Protein AF-A0ABD5MB05-F1 (afdb_monomer_lite)

Organism: NCBI:txid2996466

Radius of gyration: 17.85 Å; chains: 1; bounding box: 39×21×50 Å

Structure (mmCIF, N/CA/C/O backbone):
data_AF-A0ABD5MB05-F1
#
_entry.id   AF-A0ABD5MB05-F1
#
loop_
_atom_site.group_PDB
_atom_site.id
_atom_site.type_symbol
_atom_site.label_atom_id
_atom_site.label_alt_id
_atom_site.label_comp_id
_atom_site.label_asym_id
_atom_site.label_entity_id
_atom_site.label_seq_id
_atom_site.pdbx_PDB_ins_code
_atom_site.Cartn_x
_atom_site.Cartn_y
_atom_site.Cartn_z
_atom_site.occupancy
_atom_site.B_iso_or_equiv
_atom_site.auth_seq_id
_atom_site.auth_comp_id
_atom_site.auth_asym_id
_atom_site.auth_atom_id
_atom_site.pdbx_PDB_model_num
ATOM 1 N N . MET A 1 1 ? 21.425 -4.721 -29.303 1.00 57.09 1 MET A N 1
ATOM 2 C CA . MET A 1 1 ? 20.110 -4.658 -28.638 1.00 57.09 1 MET A CA 1
ATOM 3 C C . MET A 1 1 ? 20.126 -5.679 -27.516 1.00 57.09 1 MET A C 1
ATOM 5 O O . MET A 1 1 ? 20.465 -6.827 -27.804 1.00 57.09 1 MET A O 1
ATOM 9 N N . PRO A 1 2 ? 19.896 -5.276 -26.257 1.00 70.06 2 PRO A N 1
ATOM 10 C CA . PRO A 1 2 ? 19.718 -6.237 -25.181 1.00 70.06 2 PRO A CA 1
ATOM 11 C C . PRO A 1 2 ? 18.566 -7.188 -25.523 1.00 70.06 2 PRO A C 1
ATOM 13 O O . PRO A 1 2 ? 17.655 -6.850 -26.274 1.00 70.06 2 PRO A O 1
ATOM 16 N N . SER A 1 3 ? 18.645 -8.422 -25.034 1.00 88.00 3 SER A N 1
ATOM 17 C CA . SER A 1 3 ? 17.539 -9.361 -25.212 1.00 88.00 3 SER A CA 1
ATOM 18 C C . SER A 1 3 ? 16.378 -8.963 -24.299 1.00 88.00 3 SER A C 1
ATOM 20 O O . SER A 1 3 ? 16.622 -8.496 -23.185 1.00 88.00 3 SER A O 1
ATOM 22 N N . LEU A 1 4 ? 15.137 -9.255 -24.702 1.00 83.56 4 LEU A N 1
ATOM 23 C CA . LEU A 1 4 ? 13.946 -9.100 -23.849 1.00 83.56 4 LEU A CA 1
ATOM 24 C C . LEU A 1 4 ? 14.152 -9.704 -22.452 1.00 83.56 4 LEU A C 1
ATOM 26 O O . LEU A 1 4 ? 13.722 -9.146 -21.448 1.00 83.56 4 LEU A O 1
ATOM 30 N N . ARG A 1 5 ? 14.869 -10.831 -22.360 1.00 81.81 5 ARG A N 1
ATOM 31 C CA . ARG A 1 5 ? 15.203 -11.472 -21.082 1.00 81.81 5 ARG A CA 1
ATOM 32 C C . ARG A 1 5 ? 16.089 -10.586 -20.200 1.00 81.81 5 ARG A C 1
ATOM 34 O O . ARG A 1 5 ? 15.896 -10.566 -18.990 1.00 81.81 5 ARG A O 1
ATOM 41 N N . THR A 1 6 ? 17.051 -9.880 -20.785 1.00 85.56 6 THR A N 1
ATOM 42 C CA . THR A 1 6 ? 17.965 -8.977 -20.072 1.00 85.56 6 THR A CA 1
ATOM 43 C C . THR A 1 6 ? 17.227 -7.742 -19.555 1.00 85.56 6 THR A C 1
ATOM 45 O O . THR A 1 6 ? 17.410 -7.379 -18.397 1.00 85.56 6 THR A O 1
ATOM 48 N N . GLU A 1 7 ? 16.348 -7.155 -20.370 1.00 84.56 7 GLU A N 1
ATOM 49 C CA . GLU A 1 7 ? 15.513 -6.010 -19.977 1.00 84.56 7 GLU A CA 1
ATOM 50 C C . GLU A 1 7 ? 14.528 -6.392 -18.866 1.00 84.56 7 GLU A C 1
ATOM 52 O O . GLU A 1 7 ? 14.460 -5.734 -17.829 1.00 84.56 7 GLU A O 1
ATOM 57 N N . THR A 1 8 ? 13.843 -7.530 -19.020 1.00 85.25 8 THR A N 1
ATOM 58 C CA . THR A 1 8 ? 12.905 -8.033 -18.004 1.00 85.25 8 THR A CA 1
ATOM 59 C C . THR A 1 8 ? 13.623 -8.337 -16.687 1.00 85.25 8 THR A C 1
ATOM 61 O O . THR A 1 8 ? 13.110 -8.028 -15.615 1.00 85.25 8 THR A O 1
ATOM 64 N N . ALA A 1 9 ? 14.826 -8.921 -16.740 1.00 87.06 9 ALA A N 1
ATOM 65 C CA . ALA A 1 9 ? 15.613 -9.207 -15.542 1.00 87.06 9 ALA A CA 1
ATOM 66 C C . ALA A 1 9 ? 16.039 -7.928 -14.800 1.00 87.06 9 ALA A C 1
ATOM 68 O O . ALA A 1 9 ? 16.036 -7.923 -13.568 1.00 87.06 9 ALA A O 1
ATOM 69 N N . GLY A 1 10 ? 16.363 -6.854 -15.529 1.00 84.75 10 GLY A N 1
ATOM 70 C CA . GLY A 1 10 ? 16.618 -5.532 -14.950 1.00 84.75 10 GLY A CA 1
ATOM 71 C C . GLY A 1 10 ? 15.381 -4.979 -14.242 1.00 84.75 10 GLY A C 1
ATOM 72 O O . GLY A 1 10 ? 15.426 -4.718 -13.043 1.00 84.75 10 GLY A O 1
ATOM 73 N N . ALA A 1 11 ? 14.245 -4.940 -14.943 1.00 84.75 11 ALA A N 1
ATOM 74 C CA . ALA A 1 11 ? 12.983 -4.451 -14.388 1.00 84.75 11 ALA A CA 1
ATOM 75 C C . ALA A 1 11 ? 12.550 -5.216 -13.123 1.00 84.75 11 ALA A C 1
ATOM 77 O O . ALA A 1 11 ? 12.140 -4.615 -12.129 1.00 84.75 11 ALA A O 1
ATOM 78 N N . VAL A 1 12 ? 12.681 -6.547 -13.124 1.00 86.62 12 VAL A N 1
ATOM 79 C CA . VAL A 1 12 ? 12.382 -7.381 -11.950 1.00 86.62 12 VAL A CA 1
ATOM 80 C C . VAL A 1 12 ? 13.321 -7.047 -10.794 1.00 86.62 12 VAL A C 1
ATOM 82 O O . VAL A 1 12 ? 12.862 -6.878 -9.665 1.00 86.62 12 VAL A O 1
ATOM 85 N N . ARG A 1 13 ? 14.626 -6.923 -11.052 1.00 88.69 13 ARG A N 1
ATOM 86 C CA . ARG A 1 13 ? 15.617 -6.599 -10.018 1.00 88.69 13 ARG A CA 1
ATOM 87 C C . ARG A 1 13 ? 15.335 -5.254 -9.347 1.00 88.69 13 ARG A C 1
ATOM 89 O O . ARG A 1 13 ? 15.547 -5.139 -8.142 1.00 88.69 13 ARG A O 1
ATOM 96 N N . ASP A 1 14 ? 14.825 -4.288 -10.101 1.00 86.94 14 ASP A N 1
ATOM 97 C CA . ASP A 1 14 ? 14.518 -2.949 -9.598 1.00 86.94 14 ASP A CA 1
ATOM 98 C C . ASP A 1 14 ? 13.171 -2.886 -8.860 1.00 86.94 14 ASP A C 1
ATOM 100 O O . ASP A 1 14 ? 13.036 -2.169 -7.866 1.00 86.94 14 ASP A O 1
ATOM 104 N N . ALA A 1 15 ? 12.176 -3.663 -9.302 1.00 88.75 15 ALA A N 1
ATOM 105 C CA . ALA A 1 15 ? 10.843 -3.682 -8.701 1.00 88.75 15 ALA A CA 1
ATOM 106 C C . ALA A 1 15 ? 10.752 -4.558 -7.438 1.00 88.75 15 ALA A C 1
ATOM 108 O O . ALA A 1 15 ? 10.041 -4.214 -6.493 1.00 88.75 15 ALA A O 1
ATOM 109 N N . VAL A 1 16 ? 11.463 -5.691 -7.391 1.00 94.06 16 VAL A N 1
ATOM 110 C CA . VAL A 1 16 ? 11.352 -6.682 -6.301 1.00 94.06 16 VAL A CA 1
ATOM 111 C C . VAL A 1 16 ? 11.605 -6.089 -4.907 1.00 94.06 16 VAL A C 1
ATOM 113 O O . VAL A 1 16 ? 10.783 -6.341 -4.023 1.00 94.06 16 VAL A O 1
ATOM 116 N N . PRO A 1 17 ? 12.661 -5.287 -4.663 1.00 93.12 17 PRO A N 1
ATOM 117 C CA . PRO A 1 17 ? 12.894 -4.700 -3.344 1.00 93.12 17 PRO A CA 1
ATOM 118 C C . PRO A 1 17 ? 11.736 -3.807 -2.892 1.00 93.12 17 PRO A C 1
ATOM 120 O O . PRO A 1 17 ? 11.325 -3.854 -1.734 1.00 93.12 17 PRO A O 1
ATOM 123 N N . PHE A 1 18 ? 11.171 -3.028 -3.817 1.00 90.94 18 PHE A N 1
ATOM 124 C CA . PHE A 1 18 ? 10.027 -2.171 -3.534 1.00 90.94 18 PHE A CA 1
ATOM 125 C C . PHE A 1 18 ? 8.773 -2.993 -3.202 1.00 90.94 18 PHE A C 1
ATOM 127 O O . PHE A 1 18 ? 8.111 -2.731 -2.197 1.00 90.94 18 PHE A O 1
ATOM 134 N N . LEU A 1 19 ? 8.481 -4.030 -3.993 1.00 92.50 19 LEU A N 1
ATOM 135 C CA . LEU A 1 19 ? 7.357 -4.934 -3.741 1.00 92.50 19 LEU A CA 1
ATOM 136 C C . LEU A 1 19 ? 7.493 -5.668 -2.401 1.00 92.50 19 LEU A C 1
ATOM 138 O O . LEU A 1 19 ? 6.501 -5.829 -1.693 1.00 92.50 1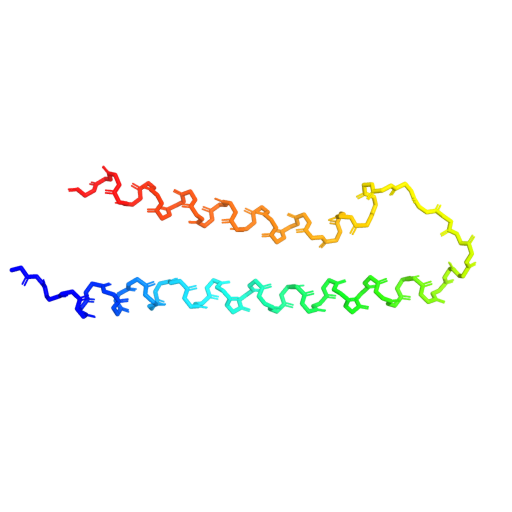9 LEU A O 1
ATOM 142 N N . ALA A 1 20 ? 8.709 -6.062 -2.017 1.00 95.56 20 ALA A N 1
ATOM 143 C CA . ALA A 1 20 ? 8.970 -6.673 -0.718 1.00 95.56 20 ALA A CA 1
ATOM 144 C C . ALA A 1 20 ? 8.647 -5.708 0.435 1.00 95.56 20 ALA A C 1
ATOM 146 O O . ALA A 1 20 ? 7.955 -6.091 1.377 1.00 95.56 20 ALA A O 1
ATOM 147 N N . ILE A 1 21 ? 9.077 -4.444 0.339 1.00 93.38 21 ILE A N 1
ATOM 148 C CA . ILE A 1 21 ? 8.756 -3.407 1.333 1.00 93.38 21 ILE A CA 1
ATOM 149 C C . ILE A 1 21 ? 7.241 -3.175 1.405 1.00 93.38 21 ILE A C 1
ATOM 151 O O . ILE A 1 21 ? 6.680 -3.116 2.498 1.00 93.38 21 ILE A O 1
ATOM 155 N N . MET A 1 22 ? 6.566 -3.097 0.256 1.00 93.69 22 MET A N 1
ATOM 156 C CA . MET A 1 22 ? 5.111 -2.938 0.187 1.00 93.69 22 MET A CA 1
ATOM 157 C C . MET A 1 22 ? 4.363 -4.100 0.836 1.00 93.69 22 MET A C 1
ATOM 159 O O . MET A 1 22 ? 3.393 -3.875 1.559 1.00 93.69 22 MET A O 1
ATOM 163 N N . LEU A 1 23 ? 4.816 -5.333 0.611 1.00 95.00 23 LEU A N 1
ATOM 164 C CA . LEU A 1 23 ? 4.221 -6.515 1.223 1.00 95.00 23 LEU A CA 1
ATOM 165 C C . LEU A 1 23 ? 4.401 -6.503 2.745 1.00 95.00 23 LEU A C 1
ATOM 167 O O . LEU A 1 23 ? 3.444 -6.752 3.474 1.00 95.00 23 LEU A O 1
ATOM 171 N N . VAL A 1 24 ? 5.602 -6.168 3.227 1.00 96.12 24 VAL A N 1
ATOM 172 C CA . VAL A 1 24 ? 5.869 -6.026 4.666 1.00 96.12 24 VAL A CA 1
ATOM 173 C C . VAL A 1 24 ? 4.957 -4.963 5.274 1.00 96.12 24 VAL A C 1
ATOM 175 O O . VAL A 1 24 ? 4.311 -5.221 6.288 1.00 96.12 24 VAL A O 1
ATOM 178 N N . TRP A 1 25 ? 4.846 -3.798 4.633 1.00 94.88 25 TRP A N 1
ATOM 179 C CA . TRP A 1 25 ? 3.961 -2.729 5.08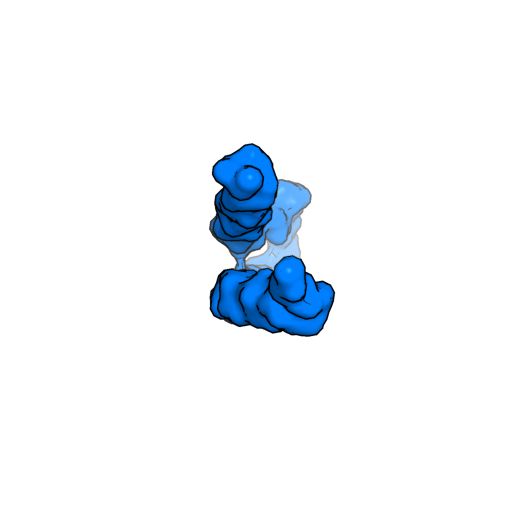6 1.00 94.88 25 TRP A CA 1
ATOM 180 C C . TRP A 1 25 ? 2.496 -3.175 5.135 1.00 94.88 25 TRP A C 1
ATOM 182 O O . TRP A 1 25 ? 1.830 -2.971 6.145 1.00 94.88 25 TRP A O 1
ATOM 192 N N . LEU A 1 26 ? 2.006 -3.834 4.081 1.00 94.06 26 LEU A N 1
ATOM 193 C CA . LEU A 1 26 ? 0.639 -4.350 4.014 1.00 94.06 26 LEU A CA 1
ATOM 194 C C . LEU A 1 26 ? 0.333 -5.291 5.186 1.00 94.06 26 LEU A C 1
ATOM 196 O O . LEU A 1 26 ? -0.694 -5.137 5.846 1.00 94.06 26 LEU A O 1
ATOM 200 N N . VAL A 1 27 ? 1.231 -6.241 5.461 1.00 96.88 27 VAL A N 1
ATOM 201 C CA . VAL A 1 27 ? 1.079 -7.193 6.569 1.00 96.88 27 VAL A CA 1
ATOM 202 C C . VAL A 1 27 ? 1.051 -6.461 7.911 1.00 96.88 27 VAL A C 1
ATOM 204 O O . VAL A 1 27 ? 0.166 -6.717 8.725 1.00 96.88 27 VAL A O 1
ATOM 207 N N . VAL A 1 28 ? 1.967 -5.516 8.134 1.00 95.62 28 VAL A N 1
ATOM 208 C CA . VAL A 1 28 ? 2.011 -4.724 9.373 1.00 95.62 28 VAL A CA 1
ATOM 209 C C . VAL A 1 28 ? 0.733 -3.903 9.552 1.00 95.62 28 VAL A C 1
ATOM 211 O O . VAL A 1 28 ? 0.134 -3.948 10.626 1.00 95.62 28 VAL A O 1
ATOM 214 N N . SER A 1 29 ? 0.267 -3.205 8.512 1.00 94.44 29 SER A N 1
ATOM 215 C CA . SER A 1 29 ? -0.975 -2.427 8.560 1.00 94.44 29 SER A CA 1
ATOM 216 C C . SER A 1 29 ? -2.181 -3.303 8.889 1.00 94.44 29 SER A C 1
ATOM 218 O O . SER A 1 29 ? -2.989 -2.916 9.730 1.00 94.44 29 SER A O 1
ATOM 220 N N . LEU A 1 30 ? -2.294 -4.491 8.285 1.00 94.88 30 LEU A N 1
ATOM 221 C CA . LEU A 1 30 ? -3.382 -5.431 8.570 1.00 94.88 30 LEU A CA 1
ATOM 222 C C . LEU A 1 30 ? -3.341 -5.942 10.012 1.00 94.88 30 LEU A C 1
ATOM 224 O O . LEU A 1 30 ? -4.382 -5.998 10.662 1.00 94.88 30 LEU A O 1
ATOM 228 N N . LEU A 1 31 ? -2.155 -6.276 10.528 1.00 96.00 31 LEU A N 1
ATOM 229 C CA . LEU A 1 31 ? -1.995 -6.729 11.910 1.00 96.00 31 LEU A CA 1
ATOM 230 C C . LEU A 1 31 ? -2.385 -5.636 12.905 1.00 96.00 31 LEU A C 1
ATOM 232 O O . LEU A 1 31 ? -3.181 -5.886 13.808 1.00 96.00 31 LEU A O 1
ATOM 236 N N . LEU A 1 32 ? -1.866 -4.419 12.721 1.00 93.12 32 LEU A N 1
ATOM 237 C CA . LEU A 1 32 ? -2.173 -3.279 13.586 1.00 93.12 32 LEU A CA 1
ATOM 238 C C . LEU A 1 32 ? -3.655 -2.905 13.519 1.00 93.12 32 LEU A C 1
ATOM 240 O O . LEU A 1 32 ? -4.276 -2.657 14.551 1.00 93.12 32 LEU A O 1
ATOM 244 N N . TYR A 1 33 ? -4.230 -2.899 12.318 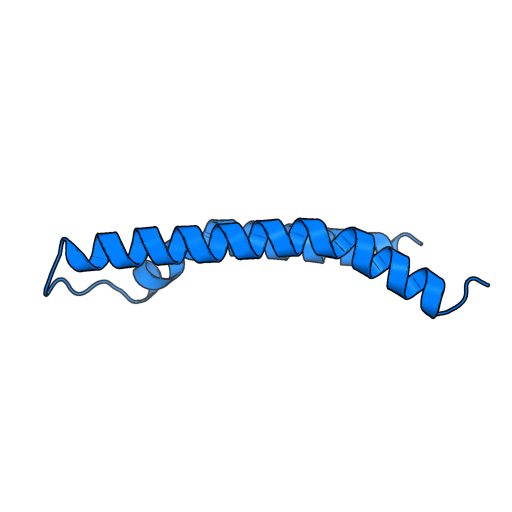1.00 91.56 33 TYR A N 1
ATOM 245 C CA . TYR A 1 33 ? -5.638 -2.587 12.114 1.00 91.56 33 TYR A CA 1
ATOM 246 C C . TYR A 1 33 ? -6.560 -3.653 12.720 1.00 91.56 33 TYR A C 1
ATOM 248 O O . TYR A 1 33 ? -7.523 -3.317 13.409 1.00 91.56 33 TYR A O 1
ATOM 256 N N . GLY A 1 34 ? -6.237 -4.936 12.537 1.00 91.00 34 GLY A N 1
ATOM 257 C CA . GLY A 1 34 ? -6.969 -6.042 13.151 1.00 91.00 34 GLY A CA 1
ATOM 258 C C . GLY A 1 34 ? -6.932 -5.975 14.678 1.00 91.00 34 GLY A C 1
ATOM 259 O O . GLY A 1 34 ? -7.976 -6.045 15.321 1.00 91.00 34 GLY A O 1
ATOM 260 N N . LEU A 1 35 ? -5.751 -5.748 15.262 1.00 94.00 35 LEU A N 1
ATOM 261 C CA . LEU A 1 35 ? -5.592 -5.525 16.704 1.00 94.00 35 LEU A CA 1
ATOM 262 C C . LEU A 1 35 ? -6.427 -4.339 17.190 1.00 94.00 35 LEU A C 1
ATOM 264 O O . LEU A 1 35 ? -7.138 -4.455 18.185 1.00 94.00 35 LEU A O 1
ATOM 268 N N . PHE A 1 36 ? -6.391 -3.218 16.472 1.00 90.00 36 PHE A N 1
ATOM 269 C CA . PHE A 1 36 ? -7.189 -2.042 16.800 1.00 90.00 36 PHE A CA 1
ATOM 270 C C . PHE A 1 36 ? -8.695 -2.350 16.816 1.00 90.00 36 PHE A C 1
ATOM 272 O O . PHE A 1 36 ? -9.371 -1.986 17.779 1.00 90.00 36 PHE A O 1
ATOM 279 N N . MET A 1 37 ? -9.211 -3.074 15.818 1.00 89.81 37 MET A N 1
ATOM 280 C CA . MET A 1 37 ? -10.619 -3.492 15.769 1.00 89.81 37 MET A CA 1
ATOM 281 C C . MET A 1 37 ? -11.009 -4.367 16.965 1.00 89.81 37 MET A C 1
ATOM 283 O O . MET A 1 37 ? -12.066 -4.159 17.559 1.00 89.81 37 MET A O 1
ATOM 287 N N . LEU A 1 38 ? -10.136 -5.292 17.377 1.00 93.00 38 LEU A N 1
ATOM 288 C CA . LEU A 1 38 ? -10.386 -6.152 18.539 1.00 93.00 38 LEU A CA 1
ATOM 289 C C . LEU A 1 38 ? -10.519 -5.363 19.852 1.00 93.00 38 LEU A C 1
ATOM 291 O O . LEU A 1 38 ? -11.244 -5.790 20.746 1.00 93.00 38 LEU A O 1
ATOM 295 N N . THR A 1 39 ? -9.863 -4.204 19.977 1.00 91.81 39 THR A N 1
ATOM 296 C CA . THR A 1 39 ? -9.949 -3.373 21.195 1.00 91.81 39 THR A CA 1
ATOM 297 C C . THR A 1 39 ? -11.246 -2.572 21.322 1.00 91.81 39 THR A C 1
ATOM 299 O O . THR A 1 39 ? -11.527 -2.046 22.399 1.00 91.81 39 THR A O 1
ATOM 302 N N . LYS A 1 40 ? -12.035 -2.444 20.247 1.00 85.38 40 LYS A N 1
ATOM 303 C CA . LYS A 1 40 ? -13.224 -1.577 20.196 1.00 85.38 40 LYS A CA 1
ATOM 304 C C . LYS A 1 40 ? -14.418 -2.282 19.541 1.00 85.38 40 LYS A C 1
ATOM 306 O O . LYS A 1 40 ? -14.864 -1.867 18.469 1.00 85.38 40 LYS A O 1
ATOM 311 N N . PRO A 1 41 ? -14.963 -3.335 20.174 1.00 85.81 41 PRO A N 1
ATOM 312 C CA . PRO A 1 41 ? -16.128 -4.026 19.639 1.00 85.81 41 PRO A CA 1
ATOM 313 C C . PRO A 1 41 ? -17.343 -3.086 19.579 1.00 85.81 41 PRO A C 1
ATOM 315 O O . PRO A 1 41 ? -17.653 -2.401 20.552 1.00 85.81 41 PRO A O 1
ATOM 318 N N . GLY A 1 42 ? -18.033 -3.059 18.435 1.00 82.50 42 GLY A N 1
ATOM 319 C CA . GLY A 1 42 ? -19.285 -2.311 18.246 1.00 82.50 42 GLY A CA 1
ATOM 320 C C . GLY A 1 42 ? -19.138 -0.825 17.900 1.00 82.50 42 GLY A C 1
ATOM 321 O O . GLY A 1 42 ? -20.146 -0.129 17.822 1.00 82.50 42 GLY A O 1
ATOM 322 N N . VAL A 1 43 ? -17.917 -0.326 17.683 1.00 88.06 43 VAL A N 1
ATOM 323 C CA . VAL A 1 43 ? -17.702 1.045 17.197 1.00 88.06 43 VAL A CA 1
ATOM 324 C C . VAL A 1 43 ? -17.744 1.062 15.673 1.00 88.06 43 VAL A C 1
ATOM 326 O O . VAL A 1 43 ? -16.896 0.459 15.016 1.00 88.06 43 VAL A O 1
ATOM 329 N N . GLU A 1 44 ? -18.705 1.790 15.109 1.00 88.75 44 GLU A N 1
ATOM 330 C CA . GLU A 1 44 ? -18.743 2.052 13.674 1.00 88.75 44 GLU A CA 1
ATOM 331 C C . GLU A 1 44 ? -17.805 3.200 13.310 1.00 88.75 44 GLU A C 1
ATOM 333 O O . GLU A 1 44 ? -17.828 4.280 13.907 1.00 88.75 44 GLU A O 1
ATOM 338 N N . TYR A 1 45 ? -16.982 2.963 12.295 1.00 85.88 45 TYR A N 1
ATOM 339 C CA . TYR A 1 45 ? -16.117 3.977 11.719 1.00 85.88 45 TYR A CA 1
ATOM 340 C C . TYR A 1 45 ? -16.646 4.423 10.357 1.00 85.88 45 TYR A C 1
ATOM 342 O O . TYR A 1 45 ? -17.194 3.607 9.612 1.00 85.88 45 TYR A O 1
ATOM 350 N N . PRO A 1 46 ? -16.445 5.696 9.984 1.00 91.75 46 PRO A N 1
ATOM 351 C CA . PRO A 1 46 ? -16.725 6.144 8.629 1.00 91.75 46 PRO A CA 1
ATOM 352 C C . PRO A 1 46 ? 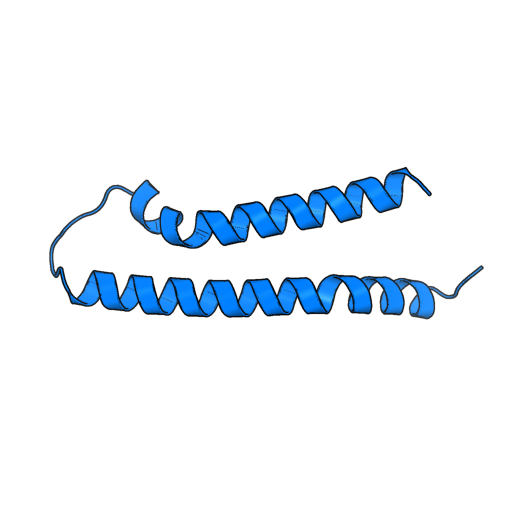-15.825 5.411 7.623 1.00 91.75 46 PRO A C 1
ATOM 354 O O . PRO A 1 46 ? -14.673 5.100 7.922 1.00 91.75 46 PRO A O 1
ATOM 357 N N . THR A 1 47 ? -16.321 5.186 6.402 1.00 88.31 47 THR A N 1
ATOM 358 C CA . THR A 1 47 ? -15.656 4.360 5.373 1.00 88.31 47 THR A CA 1
ATOM 359 C C . THR A 1 47 ? -14.198 4.753 5.096 1.00 88.31 47 THR A C 1
ATOM 361 O O . THR A 1 47 ? -13.355 3.895 4.845 1.00 88.31 47 THR A O 1
ATOM 364 N N . TRP A 1 48 ? -13.858 6.041 5.189 1.00 89.25 48 TRP A N 1
ATOM 365 C CA . TRP A 1 48 ? -12.486 6.510 4.972 1.00 89.25 48 TRP A CA 1
ATOM 366 C C . TRP A 1 48 ? -11.496 5.982 6.022 1.00 89.25 48 TRP A C 1
ATOM 368 O O . TRP A 1 48 ? -10.328 5.770 5.703 1.00 89.25 48 TRP A O 1
ATOM 378 N N . ALA A 1 49 ? -11.948 5.719 7.251 1.00 89.50 49 ALA A N 1
ATOM 379 C CA . ALA A 1 49 ? -11.097 5.266 8.348 1.00 89.50 49 ALA A CA 1
ATOM 380 C C . ALA A 1 49 ? -10.538 3.852 8.119 1.00 89.50 49 ALA A C 1
ATOM 382 O O . ALA A 1 49 ? -9.446 3.552 8.589 1.00 89.50 49 ALA A O 1
ATOM 383 N N . TYR A 1 50 ? -11.238 3.010 7.352 1.00 88.06 50 TYR A N 1
ATOM 384 C CA . TYR A 1 50 ? -10.752 1.678 6.967 1.00 88.06 50 TYR A CA 1
ATOM 385 C C . TYR A 1 50 ? -9.571 1.749 5.992 1.00 88.06 50 TYR A C 1
ATOM 387 O O . TYR A 1 50 ? -8.794 0.807 5.887 1.00 88.06 50 TYR A O 1
ATOM 395 N N . VAL A 1 51 ? -9.426 2.866 5.274 1.00 88.88 51 VAL A N 1
ATOM 396 C CA . VAL A 1 51 ? -8.421 3.028 4.216 1.00 88.88 51 VAL A CA 1
ATOM 397 C C . VAL A 1 51 ? -7.158 3.721 4.735 1.00 88.88 51 VAL A C 1
ATOM 399 O O . VAL A 1 51 ? -6.070 3.517 4.196 1.00 88.88 51 VAL A O 1
ATOM 402 N N . THR A 1 52 ? -7.260 4.504 5.815 1.00 91.50 52 THR A N 1
ATOM 403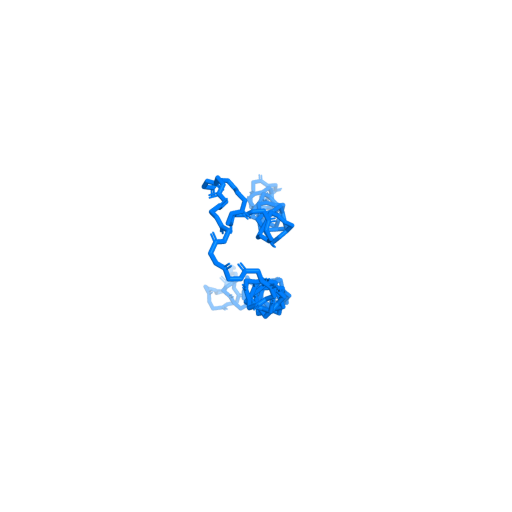 C CA . THR A 1 52 ? -6.128 5.281 6.347 1.00 91.50 52 THR A CA 1
ATOM 404 C C . THR A 1 52 ? -4.874 4.468 6.687 1.00 91.50 52 THR A C 1
ATOM 406 O O . THR A 1 52 ? -3.789 4.969 6.379 1.00 91.50 52 THR A O 1
ATOM 409 N N . PRO A 1 53 ? -4.940 3.222 7.208 1.00 91.00 53 PRO A N 1
ATOM 410 C CA . PRO A 1 53 ? -3.732 2.444 7.502 1.00 91.00 53 PRO A CA 1
ATOM 411 C C . PRO A 1 53 ? -2.906 2.100 6.252 1.00 91.00 53 PRO A C 1
ATOM 413 O O . PRO A 1 53 ? -1.722 1.770 6.353 1.00 91.00 53 PRO A O 1
ATOM 416 N N . PHE A 1 54 ? -3.521 2.171 5.069 1.00 90.56 54 PHE A N 1
ATOM 417 C CA . PHE A 1 54 ? -2.897 1.844 3.789 1.00 90.56 54 PHE A CA 1
ATOM 418 C C . PHE A 1 54 ? -2.339 3.070 3.059 1.00 90.56 54 PHE A C 1
ATOM 420 O O . PHE A 1 54 ? -1.574 2.907 2.110 1.00 90.56 54 PHE A O 1
ATOM 427 N N . VAL A 1 55 ? -2.663 4.290 3.505 1.00 92.38 55 VAL A N 1
ATOM 428 C CA . VAL A 1 55 ? -2.249 5.540 2.843 1.00 92.38 55 VAL A CA 1
ATOM 429 C C . VAL A 1 55 ? -0.730 5.641 2.658 1.00 92.38 55 VAL A C 1
ATOM 431 O O . VAL A 1 55 ? -0.311 5.938 1.540 1.00 92.38 55 VAL A O 1
ATOM 434 N N . PRO A 1 56 ? 0.125 5.340 3.658 1.00 91.38 56 PRO A N 1
ATOM 435 C CA . PRO A 1 56 ? 1.574 5.405 3.454 1.00 91.38 56 PRO A CA 1
ATOM 436 C C . PRO A 1 56 ? 2.071 4.438 2.369 1.00 91.38 56 PRO A C 1
ATOM 438 O O . PRO A 1 56 ? 2.906 4.810 1.546 1.00 91.38 56 PRO A O 1
ATOM 441 N N . GLY A 1 57 ? 1.503 3.228 2.313 1.00 90.31 57 GLY A N 1
ATOM 442 C CA . GLY A 1 57 ? 1.803 2.251 1.265 1.00 90.31 57 GLY A CA 1
ATOM 443 C C . GLY A 1 57 ? 1.360 2.733 -0.118 1.00 90.31 57 GLY A C 1
ATOM 444 O O . GLY A 1 57 ? 2.122 2.637 -1.075 1.00 90.31 57 GLY A O 1
ATOM 445 N N . LEU A 1 58 ? 0.166 3.324 -0.226 1.00 90.88 58 LEU A N 1
ATOM 446 C CA . LEU A 1 58 ? -0.318 3.911 -1.480 1.00 90.88 58 LEU A CA 1
ATOM 447 C C . LEU A 1 58 ? 0.591 5.046 -1.966 1.00 90.88 58 LEU A C 1
ATOM 449 O O . LEU A 1 58 ? 0.932 5.085 -3.144 1.00 90.88 58 LEU A O 1
ATOM 453 N N . ILE A 1 59 ? 1.040 5.928 -1.069 1.00 94.25 59 ILE A N 1
ATOM 454 C CA . ILE A 1 59 ? 1.989 7.000 -1.408 1.00 94.25 59 ILE A CA 1
ATOM 455 C C . ILE A 1 59 ? 3.305 6.409 -1.927 1.00 94.25 59 ILE A C 1
ATOM 457 O O . ILE A 1 59 ? 3.793 6.830 -2.976 1.00 94.25 59 ILE A O 1
ATOM 461 N N . GLY A 1 60 ? 3.858 5.410 -1.232 1.00 91.44 60 GLY A N 1
ATOM 462 C CA . GLY A 1 60 ? 5.067 4.712 -1.671 1.00 91.44 60 GLY A CA 1
ATOM 463 C C . GLY A 1 60 ? 4.904 4.074 -3.053 1.00 91.44 60 GLY A C 1
ATOM 464 O O . GLY A 1 60 ? 5.773 4.227 -3.909 1.00 91.44 60 GLY A O 1
ATOM 465 N N . PHE A 1 61 ? 3.763 3.425 -3.294 1.00 91.56 61 PHE A N 1
ATOM 466 C CA . PHE A 1 61 ? 3.413 2.815 -4.576 1.00 91.56 61 PHE A CA 1
ATOM 467 C C . PHE A 1 61 ? 3.333 3.828 -5.710 1.00 91.56 61 PHE A C 1
ATOM 469 O O . PHE A 1 61 ? 4.015 3.659 -6.719 1.00 91.56 61 PHE A O 1
ATOM 476 N N . PHE A 1 62 ? 2.566 4.904 -5.542 1.00 93.81 62 PHE A N 1
ATOM 477 C CA . PHE A 1 62 ? 2.452 5.926 -6.578 1.00 93.81 62 PHE A CA 1
ATOM 478 C C . PHE A 1 62 ? 3.782 6.636 -6.833 1.00 93.81 62 PHE A C 1
ATOM 480 O O . PHE A 1 62 ? 4.120 6.884 -7.987 1.00 93.81 62 PHE A O 1
ATOM 487 N N . GLY A 1 63 ? 4.573 6.902 -5.788 1.00 93.06 63 GLY A N 1
ATOM 488 C CA . GLY A 1 63 ? 5.911 7.474 -5.936 1.00 93.06 63 GLY A CA 1
ATOM 489 C C . GLY A 1 63 ? 6.855 6.564 -6.726 1.00 93.06 63 GLY A C 1
ATOM 490 O O . GLY A 1 63 ? 7.564 7.031 -7.618 1.00 93.06 63 GLY A O 1
ATOM 491 N N . HIS A 1 64 ? 6.838 5.259 -6.445 1.00 90.50 64 HIS A N 1
ATOM 492 C CA . HIS A 1 64 ? 7.639 4.284 -7.181 1.00 90.50 64 HIS A CA 1
ATOM 493 C C . HIS A 1 64 ? 7.186 4.149 -8.640 1.00 90.50 64 HIS A C 1
ATOM 495 O O . HIS A 1 64 ? 8.019 4.215 -9.542 1.00 90.50 64 HIS A O 1
ATOM 501 N N . ALA A 1 65 ? 5.878 4.030 -8.879 1.00 90.06 65 ALA A N 1
ATOM 502 C CA . ALA A 1 65 ? 5.310 3.927 -10.221 1.00 90.06 65 ALA A CA 1
ATOM 503 C C . ALA A 1 65 ? 5.606 5.177 -11.062 1.00 90.06 65 ALA A C 1
ATOM 505 O O . ALA A 1 65 ? 6.021 5.064 -12.213 1.00 90.06 65 ALA A O 1
ATOM 506 N N . LEU A 1 66 ? 5.469 6.371 -10.475 1.00 92.19 66 LEU A N 1
ATOM 507 C CA . LEU A 1 66 ? 5.821 7.625 -11.134 1.00 92.19 66 LEU A CA 1
ATOM 508 C C . LEU A 1 66 ? 7.313 7.670 -11.479 1.00 92.19 66 LEU A C 1
ATOM 510 O O . LEU A 1 66 ? 7.669 8.037 -12.595 1.00 92.19 66 LEU A O 1
ATOM 514 N N . ARG A 1 67 ? 8.190 7.256 -10.556 1.00 89.50 67 ARG A N 1
ATOM 515 C CA . ARG A 1 67 ? 9.634 7.183 -10.817 1.00 89.50 67 ARG A CA 1
ATOM 516 C C . ARG A 1 67 ? 9.956 6.242 -11.980 1.00 89.50 67 ARG A C 1
ATOM 518 O O . ARG A 1 67 ? 10.778 6.600 -12.816 1.00 89.50 67 ARG A O 1
ATOM 525 N N . GLN A 1 68 ? 9.324 5.070 -12.041 1.00 86.94 68 GLN A N 1
ATOM 526 C CA . GLN A 1 68 ? 9.507 4.130 -13.151 1.00 86.94 68 GLN A CA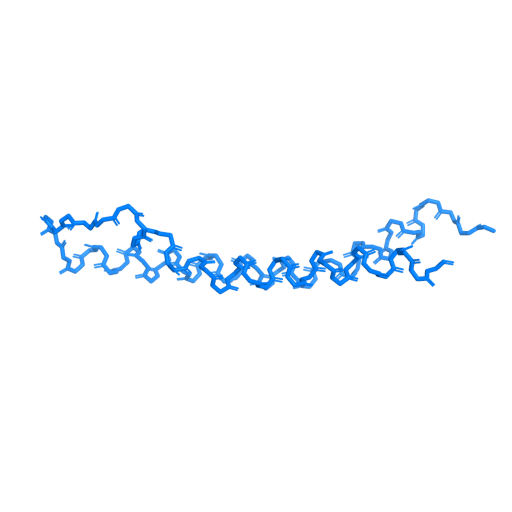 1
ATOM 527 C C . GLN A 1 68 ? 8.993 4.709 -14.474 1.00 86.94 68 GLN A C 1
ATOM 529 O O . GLN A 1 68 ? 9.698 4.649 -15.475 1.00 86.94 68 GLN A O 1
ATOM 534 N N . ALA A 1 69 ? 7.810 5.328 -14.471 1.00 87.31 69 ALA A N 1
ATOM 535 C CA . ALA A 1 69 ? 7.247 5.961 -15.661 1.00 87.31 69 ALA A CA 1
ATOM 536 C C . ALA A 1 69 ? 8.150 7.081 -16.201 1.00 87.31 69 ALA A C 1
ATOM 538 O O . ALA A 1 69 ? 8.371 7.168 -17.405 1.00 87.31 69 ALA A O 1
ATOM 539 N N . LEU A 1 70 ? 8.715 7.908 -15.316 1.00 90.44 70 LEU A N 1
ATOM 540 C CA . LEU A 1 70 ? 9.650 8.968 -15.701 1.00 90.44 70 LEU A CA 1
ATOM 541 C C . LEU A 1 70 ? 10.980 8.422 -16.231 1.00 90.44 70 LEU A C 1
ATOM 543 O O . LEU A 1 70 ? 11.536 9.012 -17.151 1.00 90.44 70 LEU A O 1
ATOM 547 N N . ALA A 1 71 ? 11.481 7.312 -15.680 1.00 83.12 71 ALA A N 1
ATOM 548 C CA . ALA A 1 71 ? 12.710 6.683 -16.161 1.00 83.12 71 ALA A CA 1
ATOM 549 C C . ALA A 1 71 ? 12.565 6.197 -17.611 1.00 83.12 71 ALA A C 1
ATOM 551 O O . ALA A 1 71 ? 13.451 6.446 -18.415 1.00 83.12 71 ALA A O 1
ATOM 552 N N . VAL A 1 72 ? 11.417 5.603 -17.956 1.00 79.94 72 VAL A N 1
ATOM 553 C CA . VAL A 1 72 ? 11.119 5.145 -19.325 1.00 79.94 72 VAL A CA 1
ATOM 554 C C . VAL A 1 72 ? 10.997 6.308 -20.321 1.00 79.94 72 VAL A C 1
ATOM 556 O O . VAL A 1 72 ? 11.334 6.146 -21.483 1.00 79.94 72 VAL A O 1
ATOM 559 N N . VAL A 1 73 ? 10.508 7.479 -19.895 1.00 74.44 73 VAL A N 1
ATOM 560 C CA . VAL A 1 73 ? 10.350 8.662 -20.772 1.00 74.44 73 VAL A CA 1
ATOM 561 C C . VAL A 1 73 ? 11.671 9.412 -20.999 1.00 74.44 73 VAL A C 1
ATOM 563 O O . VAL A 1 73 ? 11.784 10.173 -21.956 1.00 74.44 73 VAL A O 1
ATOM 566 N N . ALA A 1 74 ? 12.646 9.250 -20.103 1.00 67.31 74 ALA A N 1
ATOM 567 C CA . ALA A 1 74 ? 13.935 9.937 -20.170 1.00 67.31 74 ALA A CA 1
ATOM 568 C C . ALA A 1 74 ? 15.007 9.188 -20.991 1.00 67.31 74 ALA A C 1
ATOM 570 O O . ALA A 1 74 ? 16.063 9.770 -21.247 1.00 67.31 74 ALA A O 1
ATOM 571 N N . GLU A 1 75 ? 14.751 7.929 -21.363 1.00 55.12 75 GLU A N 1
ATOM 572 C CA . GLU A 1 75 ? 15.561 7.114 -22.287 1.00 55.12 75 GLU A CA 1
ATOM 573 C C . GLU A 1 75 ? 15.187 7.370 -23.756 1.00 55.12 75 GLU A C 1
ATOM 575 O O . GLU A 1 75 ? 16.120 7.372 -24.594 1.00 55.12 75 GLU A O 1
#

Foldseek 3Di:
DDDPVVVVVVVCVLCVVLVVVLVVLVVVLCVVVVVVCVVDPPDDDDPVVVCVSCVVSVVSVVVSVVVVVVVVVVD

pLDDT: mean 88.4, std 7.56, range [55.12, 96.88]

Secondary structure (DSSP, 8-state):
---HHHHHHHHHHHHHHHHHHHHHHHHHHHHHHHHHHHHSTT----GGGGTGGGHHHHHHHHHHHHHHHHHHHH-

Sequence (75 aa):
MPSLRTETAGAVRDAVPFLAIMLVWLVVSLLLYGLFMLTKPGVEYPTWAYVTPFVPGLIGFFGHALRQALAVVAE